Protein AF-A0A7S2NQW2-F1 (afdb_monomer_lite)

Organism: NCBI:txid1333877

Radius of gyration: 18.83 Å; chains: 1; bounding box: 45×34×71 Å

Foldseek 3Di:
DPPPCDDPPQVVQDKDKDKDKDKDLDPLVRLQVVLVVQLVVCCVVQPPQVQCNCQSVVSSVCSNPPDDDPAWDKDKFKGKTADPVQLKIKMKIKIKTKHWADDDDDDDDRTMIMIMIMIIMGIGGDPDPLSVVLRVVVVVDGDHVVVNVVSVPCSVVVVDD

Structure (mmCIF, N/CA/C/O backbone):
data_AF-A0A7S2NQW2-F1
#
_entry.id   AF-A0A7S2NQW2-F1
#
loop_
_atom_site.group_PDB
_atom_site.id
_atom_site.type_symbol
_atom_site.label_atom_id
_atom_site.label_alt_id
_atom_site.label_comp_id
_atom_site.label_asym_id
_atom_site.label_entity_id
_atom_site.label_seq_id
_atom_site.pdbx_PDB_ins_code
_atom_site.Cartn_x
_atom_site.Cartn_y
_atom_site.Cartn_z
_atom_site.occupancy
_atom_site.B_iso_or_equiv
_atom_site.auth_seq_id
_atom_site.auth_comp_id
_atom_site.auth_asym_id
_atom_site.auth_atom_id
_atom_site.pdbx_PDB_model_num
ATOM 1 N N . ASP A 1 1 ? -0.433 10.539 -43.017 1.00 38.19 1 ASP A N 1
ATOM 2 C CA . ASP A 1 1 ? -0.024 9.710 -41.874 1.00 38.19 1 ASP A CA 1
ATOM 3 C C . ASP A 1 1 ? -0.282 10.449 -40.579 1.00 38.19 1 ASP A C 1
ATOM 5 O O . ASP A 1 1 ? 0.552 11.221 -40.134 1.00 38.19 1 ASP A O 1
ATOM 9 N N . ASN A 1 2 ? -1.489 10.277 -40.036 1.00 34.88 2 ASN A N 1
ATOM 10 C CA . ASN A 1 2 ? -1.785 10.645 -38.655 1.00 34.88 2 ASN A CA 1
ATOM 11 C C . ASN A 1 2 ? -1.304 9.474 -37.802 1.00 34.88 2 ASN A C 1
ATOM 13 O O . ASN A 1 2 ? -1.960 8.431 -37.793 1.00 34.88 2 ASN A O 1
ATOM 17 N N . THR A 1 3 ? -0.154 9.612 -37.144 1.00 39.62 3 THR A N 1
ATOM 18 C CA . THR A 1 3 ? 0.146 8.753 -36.004 1.00 39.62 3 THR A CA 1
ATOM 19 C C . THR A 1 3 ? -0.787 9.197 -34.891 1.00 39.62 3 THR A C 1
ATOM 21 O O . THR A 1 3 ? -0.624 10.243 -34.267 1.00 39.62 3 THR A O 1
ATOM 24 N N . ASP A 1 4 ? -1.857 8.424 -34.740 1.00 44.75 4 ASP A N 1
ATOM 25 C CA . ASP A 1 4 ? -2.646 8.333 -33.523 1.00 44.75 4 ASP A CA 1
ATOM 26 C C . ASP A 1 4 ? -1.707 7.766 -32.448 1.00 44.75 4 ASP A C 1
ATOM 28 O O . ASP A 1 4 ? -1.729 6.578 -32.124 1.00 44.75 4 ASP A O 1
ATOM 32 N N . ASP A 1 5 ? -0.771 8.605 -31.997 1.00 42.19 5 ASP A N 1
ATOM 33 C CA . ASP A 1 5 ? 0.099 8.343 -30.861 1.00 42.19 5 ASP A CA 1
ATOM 34 C C . ASP A 1 5 ? -0.780 8.477 -29.620 1.00 42.19 5 ASP A C 1
ATOM 36 O O . ASP A 1 5 ? -0.722 9.448 -28.862 1.00 42.19 5 ASP A O 1
ATOM 40 N N . GLY A 1 6 ? -1.654 7.481 -29.449 1.00 40.72 6 GLY A N 1
ATOM 41 C CA . GLY A 1 6 ? -2.265 7.192 -28.169 1.00 40.72 6 GLY A CA 1
ATOM 42 C C . GLY A 1 6 ? -1.170 7.175 -27.102 1.00 40.72 6 GLY A C 1
ATOM 43 O O . GLY A 1 6 ? -0.012 6.855 -27.404 1.00 40.72 6 GLY A O 1
ATOM 44 N N . PRO A 1 7 ? -1.508 7.562 -25.865 1.00 37.50 7 PRO A N 1
ATOM 45 C CA . PRO A 1 7 ? -0.512 7.764 -24.835 1.00 37.50 7 PRO A CA 1
ATOM 46 C C . PRO A 1 7 ? 0.403 6.538 -24.718 1.00 37.50 7 PRO A C 1
ATOM 48 O O . PRO A 1 7 ? -0.064 5.396 -24.819 1.00 37.50 7 PRO A O 1
ATOM 51 N N . PRO A 1 8 ? 1.717 6.753 -24.555 1.00 42.25 8 PRO A N 1
ATOM 52 C CA . PRO A 1 8 ? 2.686 5.670 -24.532 1.00 42.25 8 PRO A CA 1
ATOM 53 C C . PRO A 1 8 ? 2.286 4.631 -23.476 1.00 42.25 8 PRO A C 1
ATOM 55 O O . PRO A 1 8 ? 1.825 4.978 -22.393 1.00 42.25 8 PRO A O 1
ATOM 58 N N . SER A 1 9 ? 2.464 3.343 -23.791 1.00 42.25 9 SER A N 1
ATOM 59 C CA . SER A 1 9 ? 1.900 2.175 -23.082 1.00 42.25 9 SER A CA 1
ATOM 60 C C . SER A 1 9 ? 2.162 2.080 -21.568 1.00 42.25 9 SER A C 1
ATOM 62 O O . SER A 1 9 ? 1.655 1.169 -20.917 1.00 42.25 9 SER A O 1
ATOM 64 N N . TRP A 1 10 ? 2.966 2.978 -21.001 1.00 45.66 10 TRP A N 1
ATOM 65 C CA . TRP A 1 10 ? 3.211 3.110 -19.570 1.00 45.66 10 TRP A CA 1
ATOM 66 C C . TRP A 1 10 ? 2.148 3.962 -18.842 1.00 45.66 10 TRP A C 1
ATOM 68 O O . TRP A 1 10 ? 2.014 3.798 -17.632 1.00 45.66 10 TRP A O 1
ATOM 78 N N . GLU A 1 11 ? 1.322 4.759 -19.542 1.00 39.75 11 GLU A N 1
ATOM 79 C CA . GLU A 1 11 ? 0.098 5.366 -18.970 1.00 39.75 11 GLU A CA 1
ATOM 80 C C . GLU A 1 11 ? -0.999 4.323 -18.672 1.00 39.75 11 GLU A C 1
ATOM 82 O O . GLU A 1 11 ? -1.908 4.578 -17.888 1.00 39.75 11 GLU A O 1
ATOM 87 N N . MET A 1 12 ? -0.886 3.097 -19.203 1.00 43.62 12 MET A N 1
ATOM 88 C CA . MET A 1 12 ? -1.724 1.954 -18.793 1.00 43.62 12 MET A CA 1
ATOM 89 C C . MET A 1 12 ? -1.210 1.249 -17.524 1.00 43.62 12 MET A C 1
ATOM 91 O O . MET A 1 12 ? -1.603 0.121 -17.210 1.00 43.62 12 MET A O 1
ATOM 95 N N . GLY A 1 13 ? -0.326 1.903 -16.772 1.00 53.84 13 GLY A N 1
ATOM 96 C CA . GLY A 1 13 ? -0.057 1.581 -15.381 1.00 53.84 13 GLY A CA 1
ATOM 97 C C . GLY A 1 13 ? -1.224 2.018 -14.505 1.00 53.84 13 GLY A C 1
ATOM 98 O O . GLY A 1 13 ? -1.185 3.099 -13.935 1.00 53.84 13 GLY A O 1
ATOM 99 N N . GLY A 1 14 ? -2.291 1.217 -14.462 1.00 67.88 14 GLY A N 1
ATOM 100 C CA . GLY A 1 14 ? -3.541 1.589 -13.798 1.00 67.88 14 GLY A CA 1
ATOM 101 C C . GLY A 1 14 ? -3.328 2.098 -12.370 1.00 67.88 14 GLY A C 1
ATOM 102 O O . GLY A 1 14 ? -2.737 1.407 -11.536 1.00 67.88 14 GLY A O 1
ATOM 103 N N . THR A 1 15 ? -3.825 3.303 -12.102 1.00 80.25 15 THR A N 1
ATOM 104 C CA . THR A 1 15 ? -4.044 3.783 -10.738 1.00 80.25 15 THR A CA 1
ATOM 105 C C . THR A 1 15 ? -5.337 3.171 -10.228 1.00 80.25 15 THR A C 1
ATOM 107 O O . THR A 1 15 ? -6.375 3.248 -10.887 1.00 80.25 15 THR A O 1
ATOM 110 N N . HIS A 1 16 ? -5.273 2.556 -9.054 1.00 86.94 16 HIS A N 1
ATOM 111 C CA . HIS A 1 16 ? -6.423 1.956 -8.399 1.00 86.94 16 HIS A CA 1
ATOM 112 C C . HIS A 1 16 ? -6.554 2.507 -6.989 1.00 86.94 16 HIS A C 1
ATOM 114 O O . HIS A 1 16 ? -5.649 2.349 -6.170 1.00 86.94 16 HIS A O 1
ATOM 120 N N . ASP A 1 17 ? -7.699 3.120 -6.715 1.00 91.25 17 ASP A N 1
ATOM 121 C CA . ASP A 1 17 ? -8.037 3.611 -5.389 1.00 91.25 17 ASP A CA 1
ATOM 122 C C . ASP A 1 17 ? -8.941 2.615 -4.669 1.00 91.25 17 ASP A C 1
ATOM 124 O O . ASP A 1 17 ? -9.907 2.086 -5.224 1.00 91.25 17 ASP A O 1
ATOM 128 N N . PHE A 1 18 ? -8.627 2.380 -3.403 1.00 92.25 18 PHE A N 1
ATOM 129 C CA . PHE A 1 18 ? -9.378 1.519 -2.512 1.00 92.25 18 PHE A CA 1
ATOM 130 C C . PHE A 1 18 ? -9.710 2.279 -1.237 1.00 92.25 18 PHE A C 1
ATOM 132 O O . PHE A 1 18 ? -8.870 2.985 -0.678 1.00 92.25 18 PHE A O 1
ATOM 139 N N . GLU A 1 19 ? -10.921 2.079 -0.737 1.00 96.12 19 GLU A N 1
ATOM 140 C CA . GLU A 1 19 ? -11.334 2.551 0.577 1.00 96.12 19 GLU A CA 1
ATOM 141 C C . GLU A 1 19 ? -11.865 1.360 1.373 1.00 96.12 19 GLU A C 1
ATOM 143 O O . GLU A 1 19 ? -12.732 0.618 0.911 1.00 96.12 19 GLU A O 1
ATOM 148 N N . PHE A 1 20 ? -11.317 1.169 2.568 1.00 94.62 20 PHE A N 1
ATOM 149 C CA . PHE A 1 20 ? -11.726 0.133 3.503 1.00 94.62 20 PHE A CA 1
ATOM 150 C C . PHE A 1 20 ? -12.120 0.777 4.820 1.00 94.62 20 PHE A C 1
ATOM 152 O O . PHE A 1 20 ? -11.471 1.712 5.292 1.00 94.62 20 PHE A O 1
ATOM 159 N N . HIS A 1 21 ? -13.166 0.243 5.429 1.00 95.62 21 HIS A N 1
ATOM 160 C CA . HIS A 1 21 ? -13.766 0.788 6.634 1.0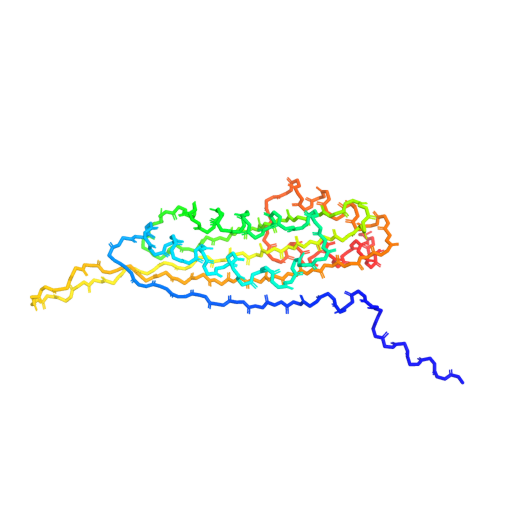0 95.62 21 HIS A CA 1
ATOM 161 C C . HIS A 1 21 ? -14.045 -0.338 7.622 1.00 95.62 21 HIS A C 1
ATOM 163 O O . HIS A 1 21 ? -14.532 -1.395 7.226 1.00 95.62 21 HIS A O 1
ATOM 169 N N . GLU A 1 22 ? -13.708 -0.128 8.893 1.00 94.81 22 GLU A N 1
ATOM 170 C CA . GLU A 1 22 ? -13.973 -1.102 9.949 1.00 94.81 22 GLU A CA 1
ATOM 171 C C . GLU A 1 22 ? -14.234 -0.409 11.288 1.00 94.81 22 GLU A C 1
ATOM 173 O O . GLU A 1 22 ? -13.561 0.558 11.659 1.00 94.81 22 GLU A O 1
ATOM 178 N N . LYS A 1 23 ? -15.204 -0.943 12.036 1.00 91.94 23 LYS A N 1
ATOM 179 C CA . LYS A 1 23 ? -15.563 -0.476 13.376 1.00 91.94 23 LYS A CA 1
ATOM 180 C C . LYS A 1 23 ? -15.342 -1.591 14.371 1.00 91.94 23 LYS A C 1
ATOM 182 O O . LYS A 1 23 ? -15.929 -2.662 14.258 1.00 91.94 23 LYS A O 1
ATOM 187 N N . ASP A 1 24 ? -14.560 -1.315 15.403 1.00 91.62 24 ASP A N 1
ATOM 188 C CA . ASP A 1 24 ? -14.324 -2.291 16.457 1.00 91.62 24 ASP A CA 1
ATOM 189 C C . ASP A 1 24 ? -14.147 -1.611 17.818 1.00 91.62 24 ASP A C 1
ATOM 191 O O . ASP A 1 24 ? -13.924 -0.410 17.931 1.00 91.62 24 ASP A O 1
ATOM 195 N N . THR A 1 25 ? -14.250 -2.397 18.882 1.00 88.44 25 THR A N 1
ATOM 196 C CA . THR A 1 25 ? -13.923 -1.966 20.248 1.00 88.44 25 THR A CA 1
ATOM 197 C C . THR A 1 25 ? -12.414 -1.862 20.477 1.00 88.44 25 THR A C 1
ATOM 199 O O . THR A 1 25 ? -11.976 -1.221 21.431 1.00 88.44 25 THR A O 1
ATOM 202 N N . LYS A 1 26 ? -11.604 -2.497 19.615 1.00 86.75 26 LYS A N 1
ATOM 203 C CA . LYS A 1 26 ? -10.137 -2.489 19.680 1.00 86.75 26 LYS A CA 1
ATOM 204 C C . LYS A 1 26 ? -9.537 -2.115 18.327 1.00 86.75 26 LYS A C 1
ATOM 206 O O . LYS A 1 26 ? -9.740 -2.824 17.343 1.00 86.75 26 LYS A O 1
ATOM 211 N N . ALA A 1 27 ? -8.715 -1.065 18.304 1.00 86.50 27 ALA A N 1
ATOM 212 C CA . ALA A 1 27 ? -8.054 -0.589 17.086 1.00 86.50 27 ALA A CA 1
ATOM 213 C C . ALA A 1 27 ? -7.220 -1.682 16.396 1.00 86.50 27 ALA A C 1
ATOM 215 O O . ALA A 1 27 ? -7.277 -1.816 15.181 1.00 86.50 27 ALA A O 1
ATOM 216 N N . GLU A 1 28 ? -6.504 -2.512 17.158 1.00 88.31 28 GLU A N 1
ATOM 217 C CA . GLU A 1 28 ? -5.683 -3.607 16.617 1.00 88.31 28 GLU A CA 1
ATOM 218 C C . GLU A 1 28 ? -6.505 -4.650 15.848 1.00 88.31 28 GLU A C 1
ATOM 220 O O . GLU A 1 28 ? -6.044 -5.188 14.842 1.00 88.31 28 GLU A O 1
ATOM 225 N N . VAL A 1 29 ? -7.734 -4.928 16.298 1.00 90.62 29 VAL A N 1
ATOM 226 C CA . VAL A 1 29 ? -8.632 -5.878 15.626 1.00 90.62 29 VAL A CA 1
ATOM 227 C C . VAL A 1 29 ? -9.151 -5.269 14.326 1.00 90.62 29 VAL A C 1
ATOM 229 O O . VAL A 1 29 ? -9.104 -5.932 13.289 1.00 90.62 29 VAL A O 1
ATOM 232 N N . ALA A 1 30 ? -9.575 -4.001 14.361 1.00 91.50 30 ALA A N 1
ATOM 233 C CA . ALA A 1 30 ? -9.992 -3.275 13.164 1.00 91.50 30 ALA A CA 1
ATOM 234 C C . ALA A 1 30 ? -8.858 -3.201 12.126 1.00 91.50 30 ALA A C 1
ATOM 236 O O . ALA A 1 30 ? -9.040 -3.601 10.979 1.00 91.50 30 ALA A O 1
ATOM 237 N N . LEU A 1 31 ? -7.654 -2.789 12.542 1.00 92.06 31 LEU A N 1
ATOM 238 C CA . LEU A 1 31 ? -6.468 -2.739 11.681 1.00 92.06 31 LEU A CA 1
ATOM 239 C C . LEU A 1 31 ? -6.078 -4.118 11.142 1.00 92.06 31 LEU A C 1
ATOM 241 O O . LEU A 1 31 ? -5.666 -4.222 9.992 1.00 92.06 31 LEU A O 1
ATOM 245 N N . GLY A 1 32 ? -6.244 -5.187 11.926 1.00 93.69 32 GLY A N 1
ATOM 246 C CA . GLY A 1 32 ? -6.015 -6.557 11.465 1.00 93.69 32 GLY A CA 1
ATOM 247 C C . GLY A 1 32 ? -6.955 -6.978 10.328 1.00 93.69 32 GLY A C 1
ATOM 248 O O . GLY A 1 32 ? -6.497 -7.557 9.342 1.00 93.69 32 GLY A O 1
ATOM 249 N N . LYS A 1 33 ? -8.251 -6.656 10.430 1.00 94.06 33 LYS A N 1
ATOM 250 C CA . LYS A 1 33 ? -9.240 -6.925 9.368 1.00 94.06 33 LYS A CA 1
ATOM 251 C C . LYS A 1 33 ? -8.957 -6.086 8.118 1.00 94.06 33 LYS A C 1
ATOM 253 O O . LYS A 1 33 ? -8.914 -6.619 7.010 1.00 94.06 33 LYS A O 1
ATOM 258 N N . LEU A 1 34 ? -8.682 -4.794 8.306 1.00 95.38 34 LEU A N 1
ATOM 259 C CA . LEU A 1 34 ? -8.347 -3.861 7.227 1.00 95.38 34 LEU A CA 1
ATOM 260 C C . LEU A 1 34 ? -7.055 -4.261 6.502 1.00 95.38 34 LEU A C 1
ATOM 262 O O . LEU A 1 34 ? -6.990 -4.170 5.280 1.00 95.38 34 LEU A O 1
ATOM 266 N N . ALA A 1 35 ? -6.050 -4.760 7.226 1.00 93.75 35 ALA A N 1
ATOM 267 C CA . ALA A 1 35 ? -4.808 -5.264 6.648 1.00 93.75 35 ALA A CA 1
ATOM 268 C C . ALA A 1 35 ? -5.045 -6.443 5.698 1.00 93.75 35 ALA A C 1
ATOM 270 O O . ALA A 1 35 ? -4.494 -6.465 4.597 1.00 93.75 35 ALA A O 1
ATOM 271 N N . ALA A 1 36 ? -5.884 -7.403 6.099 1.00 93.62 36 ALA A N 1
ATOM 272 C CA . ALA A 1 36 ? -6.231 -8.543 5.255 1.00 93.62 36 ALA A CA 1
ATOM 273 C C . ALA A 1 36 ? -6.998 -8.108 3.995 1.00 93.62 36 ALA A C 1
ATOM 275 O O . ALA A 1 36 ? -6.703 -8.595 2.900 1.00 93.62 36 ALA A O 1
ATOM 276 N N . ALA A 1 37 ? -7.936 -7.164 4.134 1.00 94.38 37 ALA A N 1
ATOM 277 C CA . ALA A 1 37 ? -8.693 -6.610 3.013 1.00 94.38 37 ALA A CA 1
ATOM 278 C C . ALA A 1 37 ? -7.787 -5.860 2.021 1.00 94.38 37 ALA A C 1
ATOM 280 O O . ALA A 1 37 ? -7.810 -6.155 0.827 1.00 94.38 37 ALA A O 1
ATOM 281 N N . ALA A 1 38 ? -6.935 -4.957 2.519 1.00 93.38 38 ALA A N 1
ATOM 282 C CA . ALA A 1 38 ? -6.005 -4.184 1.699 1.00 93.38 38 ALA A CA 1
ATOM 283 C C . ALA A 1 38 ? -4.988 -5.078 0.974 1.00 93.38 38 ALA A C 1
ATOM 285 O O . ALA A 1 38 ? -4.759 -4.907 -0.221 1.00 93.38 38 ALA A O 1
ATOM 286 N N . SER A 1 39 ? -4.424 -6.070 1.670 1.00 93.12 39 SER A N 1
ATOM 287 C CA . SER A 1 39 ? -3.506 -7.046 1.074 1.00 93.12 39 SER A CA 1
ATOM 288 C C . SER A 1 39 ? -4.182 -7.843 -0.050 1.00 93.12 39 SER A C 1
ATOM 290 O O . SER A 1 39 ? -3.674 -7.899 -1.170 1.00 93.12 39 SER A O 1
ATOM 292 N N . SER A 1 40 ? -5.381 -8.379 0.209 1.00 90.94 40 SER A N 1
ATOM 293 C CA . SER A 1 40 ? -6.134 -9.183 -0.765 1.00 90.94 40 SER A CA 1
ATOM 294 C C . SER A 1 40 ? -6.543 -8.382 -2.002 1.00 90.94 40 SER A C 1
ATOM 296 O O . SER A 1 40 ? -6.537 -8.919 -3.108 1.00 90.94 40 SER A O 1
ATOM 298 N N . ALA A 1 41 ? -6.862 -7.095 -1.835 1.00 90.44 41 ALA A N 1
ATOM 299 C CA . ALA A 1 41 ? -7.238 -6.213 -2.936 1.00 90.44 41 ALA A CA 1
ATOM 300 C C . ALA A 1 41 ? -6.102 -5.988 -3.946 1.00 90.44 41 ALA A C 1
ATOM 302 O O . ALA A 1 41 ? -6.376 -5.757 -5.120 1.00 90.44 41 ALA A O 1
ATOM 303 N N . LEU A 1 42 ? -4.837 -6.093 -3.521 1.00 88.12 42 LEU A N 1
ATOM 304 C CA . LEU A 1 42 ? -3.682 -5.907 -4.402 1.00 88.12 42 LEU A CA 1
ATOM 305 C C . LEU A 1 42 ? -3.302 -7.155 -5.197 1.00 88.12 42 LEU A C 1
ATOM 307 O O . LEU A 1 42 ? -2.718 -7.030 -6.273 1.00 88.12 42 LEU A O 1
ATOM 311 N N . VAL A 1 43 ? -3.634 -8.352 -4.703 1.00 85.94 43 VAL A N 1
ATOM 312 C CA . VAL A 1 43 ? -3.217 -9.625 -5.317 1.00 85.94 43 VAL A CA 1
ATOM 313 C C . VAL A 1 43 ? -3.496 -9.684 -6.831 1.00 85.94 43 VAL A C 1
ATOM 315 O O . VAL A 1 43 ? -2.565 -10.018 -7.567 1.00 85.94 43 VAL A O 1
ATOM 318 N N . PRO A 1 44 ? -4.685 -9.299 -7.346 1.00 84.81 44 PRO A N 1
ATOM 319 C CA . PRO A 1 44 ? -4.973 -9.347 -8.784 1.00 84.81 44 PRO A CA 1
ATOM 320 C C . PRO A 1 44 ? -4.090 -8.433 -9.648 1.00 84.81 44 PRO A C 1
ATOM 322 O O . PRO A 1 44 ? -3.917 -8.693 -10.834 1.00 84.81 44 PRO A O 1
ATOM 325 N N . PHE A 1 45 ? -3.519 -7.367 -9.080 1.00 82.06 45 PHE A N 1
ATOM 326 C CA . PHE A 1 45 ? -2.702 -6.390 -9.813 1.00 82.06 45 PHE A CA 1
ATOM 327 C C . PHE A 1 45 ? -1.210 -6.745 -9.834 1.00 82.06 45 PHE A C 1
ATOM 329 O O . PHE A 1 45 ? -0.448 -6.258 -10.678 1.00 82.06 45 PHE A O 1
ATOM 336 N N . LEU A 1 46 ? -0.798 -7.610 -8.907 1.00 80.56 46 LEU A N 1
ATOM 337 C CA . LEU A 1 46 ? 0.582 -8.057 -8.722 1.00 80.56 46 LEU A CA 1
ATOM 338 C C . LEU A 1 46 ? 0.860 -9.398 -9.416 1.00 80.56 46 LEU A C 1
ATOM 340 O O . LEU A 1 46 ? 2.014 -9.814 -9.527 1.00 80.56 46 LEU A O 1
ATOM 344 N N . THR A 1 47 ? -0.180 -10.083 -9.901 1.00 73.19 47 THR A N 1
ATOM 345 C CA . THR A 1 47 ? -0.032 -11.349 -10.624 1.00 73.19 47 THR A CA 1
ATOM 346 C C . THR A 1 47 ? 0.822 -11.179 -11.880 1.00 73.19 47 THR A C 1
ATOM 348 O O . THR A 1 47 ? 0.662 -10.215 -12.626 1.00 73.19 47 THR A O 1
ATOM 351 N N . GLY A 1 48 ? 1.709 -12.145 -12.132 1.00 71.81 48 GLY A N 1
ATOM 352 C CA . GLY A 1 48 ? 2.576 -12.168 -13.314 1.00 71.81 48 GLY A CA 1
ATOM 353 C C . GLY A 1 48 ? 3.967 -11.562 -13.111 1.00 71.81 48 GLY A C 1
ATOM 354 O O . GLY A 1 48 ? 4.810 -11.732 -13.985 1.00 71.81 48 GLY A O 1
ATOM 355 N N . ILE A 1 49 ? 4.245 -10.928 -11.962 1.00 73.62 49 ILE A N 1
ATOM 356 C CA . ILE A 1 49 ? 5.580 -10.409 -11.623 1.00 73.62 49 ILE A CA 1
ATOM 357 C C . ILE A 1 49 ? 5.961 -10.870 -10.206 1.00 73.62 49 ILE A C 1
ATOM 359 O O . ILE A 1 49 ? 5.603 -10.210 -9.229 1.00 73.62 49 ILE A O 1
ATOM 363 N N . PRO A 1 50 ? 6.696 -11.992 -10.061 1.00 73.56 50 PRO A N 1
ATOM 364 C CA . PRO A 1 50 ? 7.025 -12.574 -8.755 1.00 73.56 50 PRO A CA 1
ATOM 365 C C . PRO A 1 50 ? 7.723 -11.607 -7.790 1.00 73.56 50 PRO A C 1
ATOM 367 O O . PRO A 1 50 ? 7.522 -11.681 -6.587 1.00 73.56 50 PRO A O 1
ATOM 370 N N . ALA A 1 51 ? 8.517 -10.662 -8.299 1.00 73.75 51 ALA A N 1
ATOM 371 C CA . ALA A 1 51 ? 9.193 -9.676 -7.456 1.00 73.75 51 ALA A CA 1
ATOM 372 C C . ALA A 1 51 ? 8.238 -8.642 -6.820 1.00 73.75 51 ALA A C 1
ATOM 374 O O . ALA A 1 51 ? 8.612 -7.989 -5.847 1.00 73.75 51 ALA A O 1
ATOM 375 N N . LEU A 1 52 ? 7.005 -8.505 -7.326 1.00 80.12 52 LEU A N 1
ATOM 376 C CA . LEU A 1 52 ? 6.002 -7.578 -6.794 1.00 80.12 52 LEU A CA 1
ATOM 377 C C . LEU A 1 52 ? 5.013 -8.241 -5.827 1.00 80.12 52 LEU A C 1
ATOM 379 O O . LEU A 1 52 ? 4.305 -7.529 -5.121 1.00 80.12 52 LEU A O 1
ATOM 383 N N . THR A 1 53 ? 4.963 -9.576 -5.733 1.00 76.25 53 THR A N 1
ATOM 384 C CA . THR A 1 53 ? 3.977 -10.270 -4.879 1.00 76.25 53 THR A CA 1
ATOM 385 C C . THR A 1 53 ? 4.143 -9.938 -3.398 1.00 76.25 53 THR A C 1
ATOM 387 O O . THR A 1 53 ? 3.156 -9.868 -2.672 1.00 76.25 53 THR A O 1
ATOM 390 N N . ASN A 1 54 ? 5.369 -9.630 -2.965 1.00 85.56 54 ASN A N 1
ATOM 391 C CA . ASN A 1 54 ? 5.653 -9.218 -1.589 1.00 85.56 54 ASN A CA 1
ATOM 392 C C . ASN A 1 54 ? 5.050 -7.847 -1.233 1.00 85.56 54 ASN A C 1
ATOM 394 O O . ASN A 1 54 ? 4.961 -7.521 -0.051 1.00 85.56 54 ASN A O 1
ATOM 398 N N . LEU A 1 55 ? 4.628 -7.039 -2.217 1.00 89.25 55 LEU A N 1
ATOM 399 C CA . LEU A 1 55 ? 3.980 -5.752 -1.958 1.00 89.25 55 LEU A CA 1
ATOM 400 C C . LEU A 1 55 ? 2.675 -5.939 -1.175 1.00 89.25 55 LEU A C 1
ATOM 402 O O . LEU A 1 55 ? 2.426 -5.191 -0.236 1.00 89.25 55 LEU A O 1
ATOM 406 N N . ALA A 1 56 ? 1.866 -6.950 -1.513 1.00 90.12 56 ALA A N 1
ATOM 407 C CA . ALA A 1 56 ? 0.612 -7.226 -0.808 1.00 90.12 56 ALA A CA 1
ATOM 408 C C . ALA A 1 56 ? 0.848 -7.538 0.678 1.00 90.12 56 ALA A C 1
ATOM 410 O O . ALA A 1 56 ? 0.123 -7.039 1.542 1.00 90.12 56 ALA A O 1
ATOM 411 N N . ASP A 1 57 ? 1.884 -8.320 0.986 1.00 91.50 57 ASP A N 1
ATOM 412 C CA . ASP A 1 57 ? 2.263 -8.646 2.364 1.00 91.50 57 ASP A CA 1
ATOM 413 C C . ASP A 1 57 ? 2.785 -7.413 3.106 1.00 91.50 57 ASP A C 1
ATOM 415 O O . ASP A 1 57 ? 2.428 -7.172 4.262 1.00 91.50 57 ASP A O 1
ATOM 419 N N . GLN A 1 58 ? 3.601 -6.594 2.436 1.00 91.88 58 GLN A N 1
ATOM 420 C CA . GLN A 1 58 ? 4.110 -5.350 3.006 1.00 91.88 58 GLN A CA 1
ATOM 421 C C . GLN A 1 58 ? 2.983 -4.352 3.285 1.00 91.88 58 GLN A C 1
ATOM 423 O O . GLN A 1 58 ? 2.966 -3.775 4.367 1.00 91.88 58 GLN A O 1
ATOM 428 N N . VAL A 1 59 ? 2.004 -4.204 2.386 1.00 93.06 59 VAL A N 1
ATOM 429 C CA . VAL A 1 59 ? 0.797 -3.394 2.619 1.00 93.06 59 VAL A CA 1
ATOM 430 C C . VAL A 1 59 ? 0.022 -3.903 3.826 1.00 93.06 59 VAL A C 1
ATOM 432 O O . VAL A 1 59 ? -0.294 -3.115 4.718 1.00 93.06 59 VAL A O 1
ATOM 435 N N . GLY A 1 60 ? -0.236 -5.212 3.905 1.00 93.00 60 GLY A N 1
ATOM 436 C CA . GLY A 1 60 ? -0.906 -5.809 5.060 1.00 93.00 60 GLY A CA 1
ATOM 437 C C . GLY A 1 60 ? -0.158 -5.528 6.368 1.00 93.00 60 GLY A C 1
ATOM 438 O O . GLY A 1 60 ? -0.754 -5.101 7.357 1.00 93.00 60 GLY A O 1
ATOM 439 N N . SER A 1 61 ? 1.166 -5.686 6.364 1.00 92.06 61 SER A N 1
ATOM 440 C CA . SER A 1 61 ? 2.026 -5.361 7.505 1.00 92.06 61 SER A CA 1
ATOM 441 C C . SER A 1 61 ? 1.948 -3.874 7.875 1.00 92.06 61 SER A C 1
ATOM 443 O O . SER A 1 61 ? 1.682 -3.535 9.028 1.00 92.06 61 SER A O 1
ATOM 445 N N . THR A 1 62 ? 2.090 -2.969 6.902 1.00 90.88 62 THR A N 1
ATOM 446 C CA . THR A 1 62 ? 2.000 -1.517 7.110 1.00 90.88 62 THR A CA 1
ATOM 447 C C . THR A 1 62 ? 0.655 -1.110 7.702 1.00 90.88 62 THR A C 1
ATOM 449 O O . THR A 1 62 ? 0.636 -0.322 8.646 1.00 90.88 62 THR A O 1
ATOM 452 N N . VAL A 1 63 ? -0.456 -1.672 7.210 1.00 91.62 63 VAL A N 1
ATOM 453 C CA . VAL A 1 63 ? -1.788 -1.406 7.768 1.00 91.62 63 VAL A CA 1
ATOM 454 C C . VAL A 1 63 ? -1.887 -1.911 9.206 1.00 91.62 63 VAL A C 1
ATOM 456 O O . VAL A 1 63 ? -2.321 -1.174 10.089 1.00 91.62 63 VAL A O 1
ATOM 459 N N . LYS A 1 64 ? -1.438 -3.143 9.468 1.00 89.62 64 LYS A N 1
ATOM 460 C CA . LYS A 1 64 ? -1.507 -3.765 10.797 1.00 89.62 64 LYS A CA 1
ATOM 461 C C . LYS A 1 64 ? -0.699 -3.002 11.850 1.00 89.62 64 LYS A C 1
ATOM 463 O O . LYS A 1 64 ? -1.111 -2.943 13.004 1.00 89.62 64 LYS A O 1
ATOM 468 N N . PHE A 1 65 ? 0.438 -2.431 11.457 1.00 85.25 65 PHE A N 1
ATOM 469 C CA . PHE A 1 65 ? 1.344 -1.693 12.341 1.00 85.25 65 PHE A CA 1
ATOM 470 C C . PHE A 1 65 ? 1.159 -0.176 12.292 1.00 85.25 65 PHE A C 1
ATOM 472 O O . PHE A 1 65 ? 2.005 0.564 12.806 1.00 85.25 65 PHE A O 1
ATOM 479 N N . PHE A 1 66 ? 0.059 0.323 11.721 1.00 83.12 66 PHE A N 1
ATOM 480 C CA . PHE A 1 66 ? -0.307 1.709 11.963 1.00 83.12 66 PHE A CA 1
ATOM 481 C C . PHE A 1 66 ? -0.442 1.943 13.471 1.00 83.12 66 PHE A C 1
ATOM 483 O O . PHE A 1 66 ? -1.274 1.332 14.136 1.00 83.12 66 PHE A O 1
ATOM 490 N N . GLY A 1 67 ? 0.373 2.848 14.016 1.00 66.06 67 GLY A N 1
ATOM 491 C CA . GLY A 1 67 ? 0.289 3.204 15.430 1.00 66.06 67 GLY A CA 1
ATOM 492 C C . GLY A 1 67 ? -1.094 3.753 15.793 1.00 66.06 67 GLY A C 1
ATOM 493 O O . GLY A 1 67 ? -1.707 4.479 14.999 1.00 66.06 67 GLY A O 1
ATOM 494 N N . ALA A 1 68 ? -1.572 3.426 16.995 1.00 54.22 68 ALA A N 1
ATOM 495 C CA . ALA A 1 68 ? -2.696 4.116 17.621 1.00 54.22 68 ALA A CA 1
ATOM 496 C C . ALA A 1 68 ? -2.279 5.569 17.905 1.00 54.22 68 ALA A C 1
ATOM 498 O O . ALA A 1 68 ? -1.206 5.810 18.461 1.00 54.22 68 ALA A O 1
ATOM 499 N N . GLY A 1 69 ? -3.079 6.538 17.463 1.00 51.84 69 GLY A N 1
ATOM 500 C CA . GLY A 1 69 ? -2.808 7.962 17.678 1.00 51.84 69 GLY A CA 1
ATOM 501 C C . GLY A 1 69 ? -3.742 8.571 18.723 1.00 51.84 69 GLY A C 1
ATOM 502 O O . GLY A 1 69 ? -4.657 7.913 19.209 1.00 51.84 69 GLY A O 1
ATOM 503 N N . SER A 1 70 ? -3.534 9.847 19.062 1.00 47.56 70 SER A N 1
ATOM 504 C CA . SER A 1 70 ? -4.537 10.636 19.792 1.00 47.56 70 SER A CA 1
ATOM 505 C C . SER A 1 70 ? -5.818 10.794 18.958 1.00 47.56 70 SER A C 1
ATOM 507 O O . SER A 1 70 ? -5.804 10.530 17.755 1.00 47.56 70 SER A O 1
ATOM 509 N N . GLN A 1 71 ? -6.914 11.256 19.577 1.00 50.84 71 GLN A N 1
ATOM 510 C CA . GLN A 1 71 ? -8.201 11.455 18.895 1.00 50.84 71 GLN A CA 1
ATOM 511 C C . GLN A 1 71 ? -8.008 12.215 17.569 1.00 50.84 71 GLN A C 1
ATOM 513 O O . GLN A 1 71 ? -7.503 13.336 17.573 1.00 50.84 71 GLN A O 1
ATOM 518 N N . ASN A 1 72 ? -8.402 11.582 16.457 1.00 54.78 72 ASN A N 1
ATOM 519 C CA . ASN A 1 72 ? -8.255 12.060 15.076 1.00 54.78 72 ASN A CA 1
ATOM 520 C C . ASN A 1 72 ? -6.799 12.140 14.586 1.00 54.78 72 ASN A C 1
ATOM 522 O O . ASN A 1 72 ? -6.270 13.217 14.311 1.00 54.78 72 ASN A O 1
ATOM 526 N N . SER A 1 73 ? -6.153 10.979 14.444 1.00 57.09 73 SER A N 1
ATOM 527 C CA . SER A 1 73 ? -4.829 10.882 13.819 1.00 57.09 73 SER A CA 1
ATOM 528 C C . SER A 1 73 ? -4.931 10.484 12.347 1.00 57.09 73 SER A C 1
ATOM 530 O O . SER A 1 73 ? -5.577 9.490 12.011 1.00 57.09 73 SER A O 1
ATOM 532 N N . ASN A 1 74 ? -4.244 11.243 11.490 1.00 66.00 74 ASN A N 1
ATOM 533 C CA . ASN A 1 74 ? -4.005 10.869 10.102 1.00 66.00 74 ASN A CA 1
ATOM 534 C C . ASN A 1 74 ? -2.574 10.351 9.978 1.00 66.00 74 ASN A C 1
ATOM 536 O O . ASN A 1 74 ? -1.622 11.068 10.287 1.00 66.00 74 ASN A O 1
ATOM 540 N N . ASN A 1 75 ? -2.415 9.105 9.539 1.00 80.62 75 ASN A N 1
ATOM 541 C CA . ASN A 1 75 ? -1.101 8.515 9.300 1.00 80.62 75 ASN A CA 1
ATOM 542 C C . ASN A 1 75 ? -1.015 8.076 7.841 1.00 80.62 75 ASN A C 1
ATOM 544 O O . ASN A 1 75 ? -1.891 7.363 7.362 1.00 80.62 75 ASN A O 1
ATOM 548 N N . ARG A 1 76 ? 0.027 8.517 7.139 1.00 86.25 76 ARG A N 1
ATOM 549 C CA . ARG A 1 76 ? 0.250 8.221 5.723 1.00 86.25 76 ARG A CA 1
ATOM 550 C C . ARG A 1 76 ? 1.561 7.466 5.581 1.00 86.25 76 ARG A C 1
ATOM 552 O O . ARG A 1 76 ? 2.574 7.867 6.157 1.00 86.25 76 ARG A O 1
ATOM 559 N N . LYS A 1 77 ? 1.540 6.374 4.827 1.00 87.25 77 LYS A N 1
ATOM 560 C CA . LYS A 1 77 ? 2.705 5.533 4.539 1.00 87.25 77 LYS A CA 1
ATOM 561 C C . LYS A 1 77 ? 2.681 5.130 3.075 1.00 87.25 77 LYS A C 1
ATOM 563 O O . LYS A 1 77 ? 1.609 4.938 2.518 1.00 87.25 77 LYS A O 1
ATOM 568 N N . ALA A 1 78 ? 3.852 4.981 2.477 1.00 88.25 78 ALA A N 1
ATOM 569 C CA . ALA A 1 78 ? 4.000 4.371 1.168 1.00 88.25 78 ALA A CA 1
ATOM 570 C C . ALA A 1 78 ? 4.728 3.037 1.302 1.00 88.25 78 ALA A C 1
ATOM 572 O O . ALA A 1 78 ? 5.622 2.887 2.136 1.00 88.25 78 ALA A O 1
ATOM 573 N N . VAL A 1 79 ? 4.338 2.089 0.463 1.00 89.94 79 VAL A N 1
ATOM 574 C CA . VAL A 1 79 ? 5.001 0.804 0.275 1.00 89.94 79 VAL A CA 1
ATOM 575 C C . VAL A 1 79 ? 5.404 0.714 -1.186 1.00 89.94 79 VAL A C 1
ATOM 577 O O . VAL A 1 79 ? 4.636 1.105 -2.063 1.00 89.94 79 VAL A O 1
ATOM 580 N N . VAL A 1 80 ? 6.613 0.229 -1.446 1.00 88.56 80 VAL A N 1
ATOM 581 C CA . VAL A 1 80 ? 7.194 0.194 -2.787 1.00 88.56 80 VAL A CA 1
ATOM 582 C C . VAL A 1 80 ? 7.812 -1.177 -3.016 1.00 88.56 80 VAL A C 1
ATOM 584 O O . VAL A 1 80 ? 8.569 -1.669 -2.182 1.00 88.56 80 VAL A O 1
ATOM 587 N N . ALA A 1 81 ? 7.515 -1.777 -4.163 1.00 87.50 81 ALA A N 1
ATOM 588 C CA . ALA A 1 81 ? 8.146 -3.004 -4.624 1.00 87.50 81 ALA A CA 1
ATOM 589 C C . ALA A 1 81 ? 8.617 -2.830 -6.062 1.00 87.50 81 A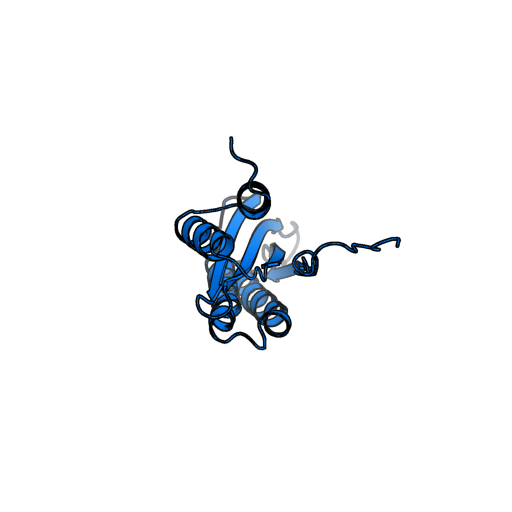LA A C 1
ATOM 591 O O . ALA A 1 81 ? 7.984 -2.134 -6.856 1.00 87.50 81 ALA A O 1
ATOM 592 N N . CYS A 1 82 ? 9.717 -3.493 -6.404 1.00 84.69 82 CYS A N 1
ATOM 593 C CA . CYS A 1 82 ? 10.289 -3.404 -7.735 1.00 84.69 82 CYS A CA 1
ATO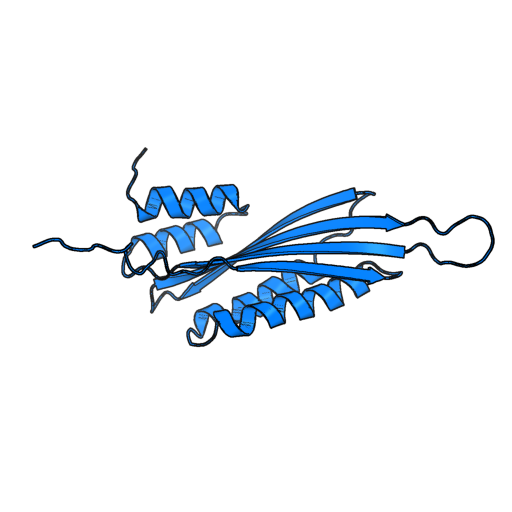M 594 C C . CYS A 1 82 ? 10.800 -4.746 -8.225 1.00 84.69 82 CYS A C 1
ATOM 596 O O . CYS A 1 82 ? 11.402 -5.516 -7.477 1.00 84.69 82 CYS A O 1
ATOM 598 N N . ASP A 1 83 ? 10.651 -4.954 -9.523 1.00 82.38 83 ASP A N 1
ATOM 599 C CA . ASP A 1 83 ? 11.287 -6.017 -10.268 1.00 82.38 83 ASP A CA 1
ATOM 600 C C . ASP A 1 83 ? 12.431 -5.453 -11.112 1.00 82.38 83 ASP A C 1
ATOM 602 O O . ASP A 1 83 ? 12.220 -4.714 -12.072 1.00 82.38 83 ASP A O 1
ATOM 606 N N . LYS A 1 84 ? 13.664 -5.840 -10.783 1.00 76.44 84 LYS A N 1
ATOM 607 C CA . LYS A 1 84 ? 14.852 -5.416 -11.535 1.00 76.44 84 LYS A CA 1
ATOM 608 C C . LYS A 1 84 ? 14.947 -6.067 -12.918 1.00 76.44 84 LYS A C 1
ATOM 610 O O . LYS A 1 84 ? 15.628 -5.526 -13.783 1.00 76.44 84 LYS A O 1
ATOM 615 N N . VAL A 1 85 ? 14.282 -7.206 -13.133 1.00 78.56 85 VAL A N 1
ATOM 616 C CA . VAL A 1 85 ? 14.323 -7.945 -14.404 1.00 78.56 85 VAL A CA 1
ATOM 617 C C . VAL A 1 85 ? 13.405 -7.288 -15.424 1.00 78.56 85 VAL A C 1
ATOM 619 O O . VAL A 1 85 ? 13.853 -6.913 -16.505 1.00 78.56 85 VAL A O 1
ATOM 622 N N . THR A 1 86 ? 12.131 -7.103 -15.073 1.00 76.62 86 THR A N 1
ATOM 623 C CA . THR A 1 86 ? 11.161 -6.440 -15.959 1.00 76.62 86 THR A CA 1
ATOM 624 C C . THR A 1 86 ? 11.224 -4.916 -15.890 1.00 76.62 86 THR A C 1
ATOM 626 O O . THR A 1 86 ? 10.586 -4.251 -16.700 1.00 76.62 86 THR A O 1
ATOM 629 N N . ARG A 1 87 ? 11.992 -4.359 -14.940 1.00 76.25 87 ARG A N 1
ATOM 630 C CA . ARG A 1 87 ? 12.061 -2.920 -14.623 1.00 76.25 87 ARG A CA 1
ATOM 631 C C . ARG A 1 87 ? 10.715 -2.321 -14.210 1.00 76.25 87 ARG A C 1
ATOM 633 O O . ARG A 1 87 ? 10.541 -1.108 -14.230 1.00 76.25 87 ARG A O 1
ATOM 640 N N . THR A 1 88 ? 9.782 -3.167 -13.792 1.00 79.81 88 THR A N 1
ATOM 641 C CA . THR A 1 88 ? 8.482 -2.753 -13.267 1.00 79.81 88 THR A CA 1
ATOM 642 C C . THR A 1 88 ? 8.626 -2.359 -11.807 1.00 79.81 88 THR A C 1
ATOM 644 O O . THR A 1 88 ? 9.314 -3.040 -11.047 1.00 79.81 88 THR A O 1
ATOM 647 N N . TYR A 1 89 ? 7.927 -1.317 -11.375 1.00 83.56 89 TYR A N 1
ATOM 648 C CA . TYR A 1 89 ? 7.724 -1.061 -9.954 1.00 83.56 89 TYR A CA 1
ATOM 649 C C . TYR A 1 89 ? 6.252 -0.814 -9.658 1.00 83.56 89 TYR A C 1
ATOM 651 O O . TYR A 1 89 ? 5.455 -0.482 -10.536 1.00 83.56 89 TYR A O 1
ATOM 659 N N . ALA A 1 90 ? 5.887 -1.022 -8.404 1.00 87.25 90 ALA A N 1
ATOM 660 C CA . ALA A 1 90 ? 4.563 -0.749 -7.898 1.00 87.25 90 ALA A CA 1
ATOM 661 C C . ALA A 1 90 ? 4.661 -0.007 -6.571 1.00 87.25 90 ALA A C 1
ATOM 663 O O . ALA A 1 90 ? 5.525 -0.303 -5.740 1.00 87.25 90 ALA A O 1
ATOM 664 N N . THR A 1 91 ? 3.765 0.950 -6.384 1.00 88.69 91 THR A N 1
ATOM 665 C CA . THR A 1 91 ? 3.635 1.747 -5.173 1.00 88.69 91 THR A CA 1
ATOM 666 C C . THR A 1 91 ? 2.230 1.576 -4.609 1.00 88.69 91 THR A C 1
ATOM 668 O O . THR A 1 91 ? 1.254 1.418 -5.341 1.00 88.69 91 THR A O 1
ATOM 671 N N . ALA A 1 92 ? 2.122 1.571 -3.287 1.00 90.88 92 ALA A N 1
ATOM 672 C CA . ALA A 1 92 ? 0.855 1.627 -2.579 1.00 90.88 92 ALA A CA 1
ATOM 673 C C . ALA A 1 92 ? 0.959 2.701 -1.501 1.00 90.88 92 ALA A C 1
ATOM 675 O O . ALA A 1 92 ? 1.737 2.566 -0.554 1.00 90.88 92 ALA A O 1
ATOM 676 N N . VAL A 1 93 ? 0.189 3.775 -1.644 1.00 91.12 93 VAL A N 1
ATOM 677 C CA . VAL A 1 93 ? 0.100 4.840 -0.646 1.00 91.12 93 VAL A CA 1
ATOM 678 C C . VAL A 1 93 ? -1.125 4.613 0.198 1.00 91.12 93 VAL A C 1
ATOM 680 O O . VAL A 1 93 ? -2.235 4.589 -0.309 1.00 91.12 93 VAL A O 1
ATOM 683 N N . ILE A 1 94 ? -0.918 4.472 1.496 1.00 91.69 94 ILE A N 1
ATOM 684 C CA . ILE A 1 94 ? -1.926 4.065 2.455 1.00 91.69 94 ILE A CA 1
ATOM 685 C C . ILE A 1 94 ? -2.101 5.198 3.460 1.00 91.69 94 ILE A C 1
ATOM 687 O O . ILE A 1 94 ? -1.142 5.635 4.102 1.00 91.69 94 ILE A O 1
ATOM 691 N N . THR A 1 95 ? -3.331 5.666 3.611 1.00 91.56 95 THR A N 1
ATOM 692 C CA . THR A 1 95 ? -3.724 6.699 4.566 1.00 91.56 95 THR A CA 1
ATOM 693 C C . THR A 1 95 ? -4.711 6.112 5.557 1.00 91.56 95 THR A C 1
ATOM 695 O O . THR A 1 95 ? -5.732 5.560 5.160 1.00 91.56 95 THR A O 1
ATOM 698 N N . LYS A 1 96 ? -4.416 6.257 6.845 1.00 90.62 96 LYS A N 1
ATOM 699 C CA . LYS A 1 96 ? -5.297 5.902 7.953 1.00 90.62 96 LYS A CA 1
ATOM 700 C C . LYS A 1 96 ? -5.976 7.141 8.503 1.00 90.62 96 LYS A C 1
ATOM 702 O O . LYS A 1 96 ? -5.289 8.108 8.816 1.00 90.62 96 LYS A O 1
ATOM 707 N N . GLU A 1 97 ? -7.280 7.046 8.706 1.00 90.12 97 GLU A N 1
ATOM 708 C CA . GLU A 1 97 ? -8.092 7.962 9.500 1.00 90.12 97 GLU A CA 1
ATOM 709 C C . GLU A 1 97 ? -8.710 7.171 10.663 1.00 90.12 97 GLU A C 1
ATOM 711 O O . GLU A 1 97 ? -9.246 6.084 10.455 1.00 90.12 97 GLU A O 1
ATOM 716 N N . GLU A 1 98 ? -8.615 7.687 11.890 1.00 87.19 98 GLU A N 1
ATOM 717 C CA . GLU A 1 98 ? -9.138 7.036 13.101 1.00 87.19 98 GLU A CA 1
ATOM 718 C C . GLU A 1 98 ? -10.034 7.992 13.892 1.00 87.19 98 GLU A C 1
ATOM 720 O O . GLU A 1 98 ? -9.602 9.085 14.266 1.00 87.19 98 GLU A O 1
ATOM 725 N N . LYS A 1 99 ? -11.260 7.555 14.195 1.00 85.69 99 LYS A N 1
ATOM 726 C CA . LYS A 1 99 ? -12.263 8.300 14.966 1.00 85.69 99 LYS A CA 1
ATOM 727 C C . LYS A 1 99 ? -12.707 7.499 16.183 1.00 85.69 99 LYS A C 1
ATOM 729 O O . LYS A 1 99 ? -13.123 6.350 16.069 1.00 85.69 99 LYS A O 1
ATOM 734 N N . HIS A 1 100 ? -12.657 8.124 17.358 1.00 82.69 100 HIS A N 1
ATOM 735 C CA . HIS A 1 100 ? -13.149 7.534 18.607 1.00 82.69 100 HIS A CA 1
ATOM 736 C C . HIS A 1 100 ? -14.604 7.944 18.815 1.00 82.69 100 HIS A C 1
ATOM 738 O O . HIS A 1 100 ? -14.912 9.128 18.945 1.00 82.69 100 HIS A O 1
ATOM 744 N N . LEU A 1 101 ? -15.501 6.965 18.841 1.00 80.44 101 LEU A N 1
ATOM 745 C CA . LEU A 1 101 ? -16.931 7.157 19.037 1.00 80.44 101 LEU A CA 1
ATOM 746 C C . LEU A 1 101 ? -17.252 6.977 20.526 1.00 80.44 101 LEU A C 1
ATOM 748 O O . LEU A 1 101 ? -17.099 5.884 21.081 1.00 80.44 101 LEU A O 1
ATOM 752 N N . GLN A 1 102 ? -17.686 8.053 21.189 1.00 73.19 102 GLN A N 1
ATOM 753 C CA . GLN A 1 102 ? -18.133 7.974 22.581 1.00 73.19 102 GLN A CA 1
ATOM 754 C C . GLN A 1 102 ? -19.460 7.210 22.660 1.00 73.19 102 GLN A C 1
ATOM 756 O O . GLN A 1 102 ? -20.427 7.559 21.982 1.00 73.19 102 GLN A O 1
ATOM 761 N N . GLY A 1 103 ? -19.504 6.173 23.501 1.00 62.56 103 GLY A N 1
ATOM 762 C CA . GLY A 1 103 ? -20.745 5.478 23.835 1.00 62.56 103 GLY A CA 1
ATOM 763 C C . GLY A 1 103 ? -21.691 6.424 24.577 1.00 62.56 103 GLY A C 1
ATOM 764 O O . GLY A 1 103 ? -21.271 7.123 25.501 1.00 62.56 103 GLY A O 1
ATOM 765 N N . GLY A 1 104 ? -22.955 6.480 24.155 1.00 50.81 104 GLY A N 1
ATOM 766 C CA . GLY A 1 104 ? -23.951 7.374 24.747 1.00 50.81 104 GLY A CA 1
ATOM 767 C C . GLY A 1 104 ? -24.134 7.147 26.252 1.00 50.81 104 GLY A C 1
ATOM 768 O O . GLY A 1 104 ? -24.168 6.006 26.721 1.00 50.81 104 GLY A O 1
ATOM 769 N N . LEU A 1 105 ? -24.284 8.244 27.009 1.00 51.25 105 LEU A N 1
ATOM 770 C CA . LEU A 1 105 ? -24.843 8.199 28.361 1.00 51.25 105 LEU A CA 1
ATOM 771 C C . LEU A 1 105 ? -26.209 7.506 28.270 1.00 51.25 105 LEU A C 1
ATOM 773 O O . LEU A 1 105 ? -27.035 7.939 27.475 1.00 51.25 105 LEU A O 1
ATOM 777 N N . LEU A 1 106 ? -26.445 6.504 29.123 1.00 52.00 106 LEU A N 1
ATOM 778 C CA . LEU A 1 106 ? -27.627 5.621 29.202 1.00 52.00 106 LEU A CA 1
ATOM 779 C C . LEU A 1 106 ? -27.450 4.258 28.501 1.00 52.00 106 LEU A C 1
ATOM 781 O O . LEU A 1 106 ? -28.118 3.939 27.527 1.00 52.00 106 LEU A O 1
ATOM 785 N N . GLY A 1 107 ? -26.605 3.408 29.095 1.00 50.44 107 GLY A N 1
ATOM 786 C CA . GLY A 1 107 ? -26.741 1.951 28.980 1.00 50.44 107 GLY A CA 1
ATOM 787 C C . GLY A 1 107 ? -26.071 1.296 27.768 1.00 50.44 107 GLY A C 1
ATOM 788 O O . GLY A 1 107 ? -26.719 0.974 26.784 1.00 50.44 107 GLY A O 1
ATOM 789 N N . MET A 1 108 ? -24.790 0.959 27.939 1.00 50.38 108 MET A N 1
ATOM 790 C CA . MET A 1 108 ? -24.112 -0.181 27.296 1.00 50.38 108 MET A CA 1
ATOM 791 C C . MET A 1 108 ? -23.900 -0.150 25.769 1.00 50.38 108 MET A C 1
ATOM 793 O O . MET A 1 108 ? -24.215 -1.116 25.080 1.00 50.38 108 MET A O 1
ATOM 797 N N . SER A 1 109 ? -23.211 0.862 25.238 1.00 58.84 109 SER A N 1
ATOM 798 C CA . SER A 1 109 ? -22.316 0.600 24.096 1.00 58.84 109 SER A CA 1
ATOM 799 C C . SER A 1 109 ? -20.880 0.891 24.520 1.00 58.84 109 SER A C 1
ATOM 801 O O . SER A 1 109 ? -20.586 1.963 25.048 1.00 58.84 109 SER A O 1
ATOM 803 N N . ALA A 1 110 ? -19.997 -0.104 24.386 1.00 66.12 110 ALA A N 1
ATOM 804 C CA . ALA A 1 110 ? -18.567 0.106 24.588 1.00 66.12 110 ALA A CA 1
ATOM 805 C C . ALA A 1 110 ? -18.094 1.194 23.616 1.00 66.12 110 ALA A C 1
ATOM 807 O O . ALA A 1 110 ? -18.583 1.246 22.487 1.00 66.12 110 ALA A O 1
ATOM 808 N N . ALA A 1 111 ? -17.161 2.050 24.045 1.00 75.06 111 ALA A N 1
ATOM 809 C CA . ALA A 1 111 ? -16.537 3.013 23.143 1.00 75.06 111 ALA A CA 1
ATOM 810 C C . ALA A 1 111 ? -16.027 2.272 21.896 1.00 75.06 111 ALA A C 1
ATOM 812 O O . ALA A 1 111 ? -15.334 1.258 22.010 1.00 75.06 111 ALA A O 1
ATOM 813 N N . GLN A 1 112 ? -16.436 2.743 20.721 1.00 85.50 112 GLN A N 1
ATOM 814 C CA . GLN A 1 112 ? -16.045 2.152 19.446 1.00 85.50 112 GLN A CA 1
ATOM 815 C C . GLN A 1 112 ? -14.976 3.016 18.797 1.00 85.50 112 GLN A C 1
ATOM 817 O O . GLN A 1 112 ? -14.941 4.234 18.966 1.00 85.50 112 GLN A O 1
ATOM 822 N N . ILE A 1 113 ? -14.117 2.374 18.025 1.00 86.88 113 ILE A N 1
ATOM 823 C CA . ILE A 1 113 ? -13.136 3.021 17.174 1.00 86.88 113 ILE A CA 1
ATOM 824 C C . ILE A 1 113 ? -13.550 2.720 15.742 1.00 86.88 113 ILE A C 1
ATOM 826 O O . ILE A 1 113 ? -13.809 1.573 15.381 1.00 86.88 113 ILE A O 1
ATOM 830 N N . ASP A 1 114 ? -13.645 3.773 14.950 1.00 89.69 114 ASP A N 1
ATOM 831 C CA . ASP A 1 114 ? -13.926 3.735 13.527 1.00 89.69 114 ASP A CA 1
ATOM 832 C C . ASP A 1 114 ? -12.620 4.048 12.788 1.00 89.69 114 ASP A C 1
ATOM 834 O O . ASP A 1 114 ? -12.022 5.107 13.005 1.00 89.69 114 ASP A O 1
ATOM 838 N N . ILE A 1 115 ? -12.142 3.103 11.976 1.00 91.62 115 ILE A N 1
ATOM 839 C CA . ILE A 1 115 ? -10.912 3.250 11.200 1.00 91.62 115 ILE A CA 1
ATOM 840 C C . ILE A 1 115 ? -11.240 3.146 9.716 1.00 91.62 115 ILE A C 1
ATOM 842 O O . ILE A 1 115 ? -11.818 2.163 9.255 1.00 91.62 115 ILE A O 1
ATOM 846 N N . THR A 1 116 ? -10.798 4.148 8.961 1.00 93.75 116 THR A N 1
ATOM 847 C CA . THR A 1 116 ? -10.822 4.141 7.498 1.00 93.75 116 THR A CA 1
ATOM 848 C C . THR A 1 116 ? -9.396 4.063 6.969 1.00 93.75 116 THR A C 1
ATOM 850 O O . THR A 1 116 ? -8.536 4.848 7.370 1.00 93.75 116 THR A O 1
ATOM 853 N N . ILE A 1 117 ? -9.144 3.129 6.054 1.00 93.75 117 ILE A N 1
ATOM 854 C CA . ILE A 1 117 ? -7.918 3.068 5.261 1.00 93.75 117 ILE A CA 1
ATOM 855 C C . ILE A 1 117 ? -8.258 3.446 3.826 1.00 93.75 117 ILE A C 1
ATOM 857 O O . ILE A 1 117 ? -9.090 2.803 3.194 1.00 93.75 117 ILE A O 1
ATOM 861 N N . ARG A 1 118 ? -7.572 4.455 3.298 1.00 94.06 118 ARG A N 1
ATOM 862 C CA . ARG A 1 118 ? -7.573 4.791 1.872 1.00 94.06 118 ARG A CA 1
ATOM 863 C C . ARG A 1 118 ? -6.248 4.372 1.272 1.00 94.06 118 ARG A C 1
ATOM 865 O O . ARG A 1 118 ? -5.206 4.677 1.848 1.00 94.06 118 ARG A O 1
ATOM 872 N N . MET A 1 119 ? -6.280 3.672 0.151 1.00 92.50 119 MET A N 1
ATOM 873 C CA . MET A 1 119 ? -5.090 3.176 -0.520 1.00 92.50 119 MET A CA 1
ATOM 874 C C . MET A 1 119 ? -5.120 3.541 -1.997 1.00 92.50 119 MET A C 1
ATOM 876 O O . MET A 1 119 ? -6.051 3.154 -2.689 1.00 92.50 119 MET A O 1
ATOM 880 N N . THR A 1 120 ? -4.076 4.207 -2.472 1.00 91.12 120 THR A N 1
ATOM 881 C CA . THR A 1 120 ? -3.836 4.444 -3.897 1.00 91.12 120 THR A CA 1
ATOM 882 C C . THR A 1 120 ? -2.706 3.529 -4.337 1.00 91.12 120 THR A C 1
ATOM 884 O O . THR A 1 120 ? -1.579 3.639 -3.852 1.00 91.12 120 THR A O 1
ATOM 887 N N . PHE A 1 121 ? -3.016 2.588 -5.217 1.00 88.81 121 PHE A N 1
ATOM 888 C CA . PHE A 1 121 ? -2.060 1.676 -5.825 1.00 88.81 121 PHE A CA 1
ATOM 889 C C . PHE A 1 121 ? -1.716 2.143 -7.229 1.00 88.81 121 PHE A C 1
ATOM 891 O O . PHE A 1 121 ? -2.609 2.468 -8.011 1.00 88.81 121 PHE A O 1
ATOM 898 N N . ARG A 1 122 ? -0.430 2.118 -7.564 1.00 86.38 122 ARG A N 1
ATOM 899 C CA . ARG A 1 122 ? 0.062 2.412 -8.907 1.00 86.38 122 ARG A CA 1
ATOM 900 C C . ARG A 1 122 ? 1.072 1.356 -9.305 1.00 86.38 122 ARG A C 1
ATOM 902 O O . ARG A 1 122 ? 1.902 0.939 -8.499 1.00 86.38 122 ARG A O 1
ATOM 909 N N . ARG A 1 123 ? 1.030 0.933 -10.563 1.00 82.88 123 ARG A N 1
ATOM 910 C CA . ARG A 1 123 ? 2.031 0.033 -11.138 1.00 82.88 123 ARG A CA 1
ATOM 911 C C . ARG A 1 123 ? 2.574 0.648 -12.401 1.00 82.88 123 ARG A C 1
ATOM 913 O O . ARG A 1 123 ? 1.843 0.786 -13.370 1.00 82.88 123 ARG A O 1
ATOM 920 N N . VAL A 1 124 ? 3.866 0.920 -12.427 1.00 77.69 124 VAL A N 1
ATOM 921 C CA . VAL A 1 124 ? 4.520 1.520 -13.581 1.00 77.69 124 VAL A CA 1
ATOM 922 C C . VAL A 1 124 ? 5.443 0.489 -14.210 1.00 77.69 124 VAL A C 1
ATOM 924 O O . VAL A 1 124 ? 6.265 -0.136 -13.541 1.00 77.69 124 VAL A O 1
ATOM 927 N N . THR A 1 125 ? 5.302 0.307 -15.522 1.00 69.38 125 THR A N 1
ATOM 928 C CA . THR A 1 125 ? 6.102 -0.641 -16.312 1.00 69.38 125 THR A CA 1
ATOM 929 C C . THR A 1 125 ? 6.892 0.115 -17.387 1.00 69.38 125 THR A C 1
ATOM 931 O O . THR A 1 125 ? 6.413 0.222 -18.515 1.00 69.38 125 THR A O 1
ATOM 934 N N . PRO A 1 126 ? 8.077 0.684 -17.094 1.00 63.50 126 PRO A N 1
ATOM 935 C CA . PRO A 1 126 ? 8.908 1.292 -18.127 1.00 63.50 126 PRO A CA 1
ATOM 936 C C . PRO A 1 126 ? 9.969 0.321 -18.649 1.00 63.50 126 PRO A C 1
ATOM 938 O O . PRO A 1 126 ? 10.647 -0.372 -17.895 1.00 63.50 126 PRO A O 1
ATOM 941 N N . ALA A 1 127 ? 10.225 0.368 -19.953 1.00 53.91 127 ALA A N 1
ATOM 942 C CA . ALA A 1 127 ? 11.301 -0.375 -20.604 1.00 53.91 127 ALA A CA 1
ATOM 943 C C . ALA A 1 127 ? 12.667 0.361 -20.565 1.00 53.91 127 ALA A C 1
ATOM 945 O O . ALA A 1 127 ? 13.391 0.355 -21.558 1.00 53.91 127 ALA A O 1
ATOM 946 N N . ASN A 1 128 ? 13.059 1.045 -19.474 1.00 61.59 128 ASN A N 1
ATOM 947 C CA . ASN A 1 128 ? 14.316 1.825 -19.456 1.00 61.59 128 ASN A CA 1
ATOM 948 C C . ASN A 1 128 ? 14.980 1.995 -18.066 1.00 61.59 128 ASN A C 1
ATOM 950 O O . ASN A 1 128 ? 14.409 1.663 -17.033 1.00 61.59 128 ASN A O 1
ATOM 954 N N . ALA A 1 129 ? 16.223 2.501 -18.051 1.00 68.31 129 ALA A N 1
ATOM 955 C CA . ALA A 1 129 ? 17.047 2.694 -16.847 1.00 68.31 129 ALA A CA 1
ATOM 956 C C . ALA A 1 129 ? 16.525 3.777 -15.874 1.00 68.31 129 ALA A C 1
ATOM 958 O O . ALA A 1 129 ? 17.007 3.865 -14.745 1.00 68.31 129 ALA A O 1
ATOM 959 N N . ALA A 1 130 ? 15.553 4.600 -16.286 1.00 70.69 130 ALA A N 1
ATOM 960 C CA . ALA A 1 130 ? 14.933 5.588 -15.403 1.00 70.69 130 ALA A CA 1
ATOM 961 C C . ALA A 1 130 ? 14.050 4.908 -14.345 1.00 70.69 130 ALA A C 1
ATOM 963 O O . ALA A 1 130 ? 14.079 5.307 -13.185 1.00 70.69 130 ALA A O 1
ATOM 964 N N . ALA A 1 131 ? 13.363 3.820 -14.711 1.00 69.75 131 ALA A N 1
ATOM 965 C CA . ALA A 1 131 ? 12.541 3.026 -13.795 1.00 69.75 131 ALA A CA 1
ATOM 966 C C . ALA A 1 131 ? 13.336 2.479 -12.602 1.00 69.75 131 ALA A C 1
ATOM 968 O O . ALA A 1 131 ? 12.880 2.521 -11.464 1.00 69.75 131 ALA A O 1
ATOM 969 N N . GLU A 1 132 ? 14.550 1.991 -12.866 1.00 72.94 132 GLU A N 1
ATOM 970 C CA . GLU A 1 132 ? 15.438 1.443 -11.841 1.00 72.94 132 GLU A CA 1
ATOM 971 C C . GLU A 1 132 ? 15.898 2.527 -10.858 1.00 72.94 132 GLU A C 1
ATOM 973 O O . GLU A 1 132 ? 15.932 2.295 -9.650 1.00 72.94 132 GLU A O 1
ATOM 978 N N . ARG A 1 133 ? 16.191 3.73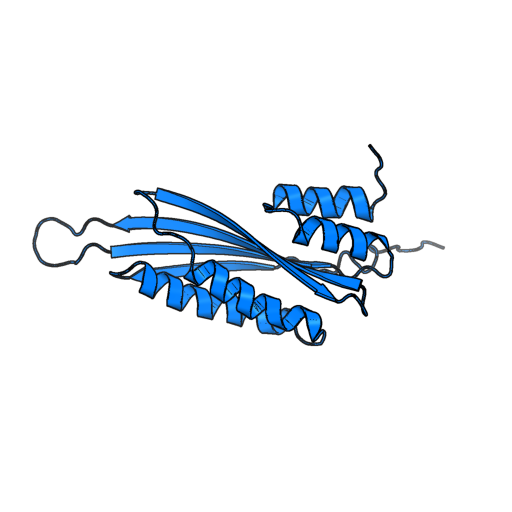5 -11.359 1.00 76.81 133 ARG A N 1
ATOM 979 C CA . ARG A 1 133 ? 16.551 4.884 -10.517 1.00 76.81 133 ARG A CA 1
ATOM 980 C C . ARG A 1 133 ? 15.379 5.345 -9.659 1.00 76.81 133 ARG A C 1
ATOM 982 O O . ARG A 1 133 ? 15.559 5.487 -8.456 1.00 76.81 133 ARG A O 1
ATOM 989 N N . ILE A 1 134 ? 14.195 5.504 -10.255 1.00 77.50 134 ILE A N 1
ATOM 990 C CA . ILE A 1 134 ? 12.969 5.881 -9.535 1.00 77.50 134 ILE A CA 1
ATOM 991 C C . ILE A 1 134 ? 12.676 4.853 -8.453 1.00 77.50 134 ILE A C 1
ATOM 993 O O . ILE A 1 134 ? 12.536 5.216 -7.296 1.00 77.50 134 ILE A O 1
ATOM 997 N N . CYS A 1 135 ? 12.681 3.564 -8.791 1.00 78.75 135 CYS A N 1
ATOM 998 C CA . CYS A 1 135 ? 12.523 2.494 -7.816 1.00 78.75 135 CYS A CA 1
ATOM 999 C C . CYS A 1 135 ? 13.511 2.620 -6.640 1.00 78.75 135 CYS A C 1
ATOM 1001 O O . CYS A 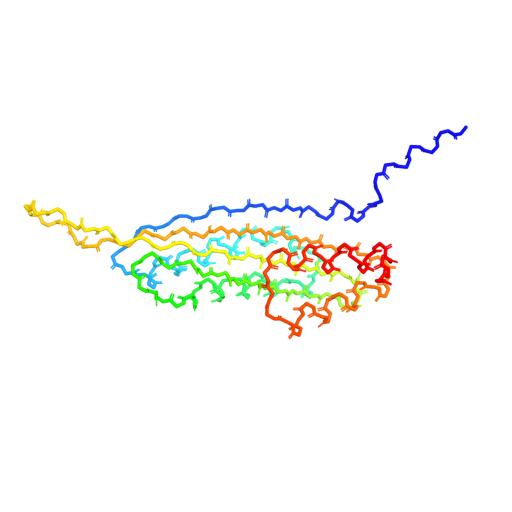1 135 ? 13.112 2.532 -5.480 1.00 78.75 135 CYS A O 1
ATOM 1003 N N . GLN A 1 136 ? 14.802 2.819 -6.920 1.00 80.56 136 GLN A N 1
ATOM 1004 C CA . GLN A 1 136 ? 15.817 2.883 -5.872 1.00 80.56 136 GLN A CA 1
ATOM 1005 C C . GLN A 1 136 ? 15.664 4.131 -4.991 1.00 80.56 136 GLN A C 1
ATOM 1007 O O . GLN A 1 136 ? 15.840 4.042 -3.777 1.00 80.56 136 GLN A O 1
ATOM 1012 N N . GLU A 1 137 ? 15.316 5.276 -5.580 1.00 82.75 137 GLU A N 1
ATOM 1013 C CA . GLU A 1 137 ? 14.977 6.500 -4.846 1.00 82.75 137 GLU A CA 1
ATOM 1014 C C . GLU A 1 137 ? 13.722 6.289 -3.988 1.00 82.75 137 GLU A C 1
ATOM 1016 O O . GLU A 1 137 ? 13.714 6.655 -2.811 1.00 82.75 137 GLU A O 1
ATOM 1021 N N . LEU A 1 138 ? 12.713 5.610 -4.543 1.00 80.00 138 LEU A N 1
ATOM 1022 C CA . LEU A 1 138 ? 11.463 5.301 -3.865 1.00 80.00 138 LEU A CA 1
ATOM 1023 C C . LEU A 1 138 ? 11.663 4.383 -2.644 1.00 80.00 138 LEU A C 1
ATOM 1025 O O . LEU A 1 138 ? 11.062 4.605 -1.598 1.00 80.00 138 LEU A O 1
ATOM 1029 N N . ILE A 1 139 ? 12.533 3.375 -2.758 1.00 79.94 139 ILE A N 1
ATOM 1030 C CA . ILE A 1 139 ? 12.892 2.468 -1.654 1.00 79.94 139 ILE A CA 1
ATOM 1031 C C . ILE A 1 139 ? 13.678 3.200 -0.557 1.00 79.94 139 ILE A C 1
ATOM 1033 O O . ILE A 1 139 ? 13.519 2.901 0.626 1.00 79.94 139 ILE A O 1
ATOM 1037 N N . ASN A 1 140 ? 14.549 4.136 -0.937 1.00 81.38 140 ASN A N 1
ATOM 1038 C CA . ASN A 1 140 ? 15.423 4.828 0.009 1.00 81.38 140 ASN A CA 1
ATOM 1039 C C . ASN A 1 140 ? 14.700 5.928 0.798 1.00 81.38 140 ASN A C 1
ATOM 1041 O O . ASN A 1 140 ? 15.133 6.279 1.899 1.00 81.38 140 ASN A O 1
ATOM 1045 N N . ALA A 1 141 ? 13.630 6.496 0.246 1.00 78.12 141 ALA A N 1
ATOM 1046 C CA . ALA A 1 141 ? 12.898 7.576 0.885 1.00 78.12 141 ALA A CA 1
ATOM 1047 C C . ALA A 1 141 ? 11.638 7.081 1.620 1.00 78.12 141 ALA A C 1
ATOM 1049 O O . ALA A 1 141 ? 11.080 6.024 1.351 1.00 78.12 141 ALA A O 1
ATOM 1050 N N . HIS A 1 142 ? 11.192 7.863 2.604 1.00 73.12 142 HIS A N 1
ATOM 1051 C CA . HIS A 1 142 ? 9.923 7.651 3.304 1.00 73.12 142 HIS A CA 1
ATOM 1052 C C . HIS A 1 142 ? 8.887 8.606 2.709 1.00 73.12 142 HIS A C 1
ATOM 1054 O O . HIS A 1 142 ? 8.858 9.786 3.053 1.00 73.12 142 HIS A O 1
ATOM 1060 N N . ILE A 1 143 ? 8.085 8.110 1.769 1.00 73.00 143 ILE A N 1
ATOM 1061 C CA . ILE A 1 143 ? 7.444 8.949 0.743 1.00 73.00 143 ILE A CA 1
ATOM 1062 C C . ILE A 1 143 ? 5.934 9.032 0.956 1.00 73.00 143 ILE A C 1
ATOM 1064 O O . ILE A 1 143 ? 5.317 8.171 1.584 1.00 73.00 143 ILE A O 1
ATOM 1068 N N . ASN A 1 144 ? 5.344 10.105 0.444 1.00 78.19 144 ASN A N 1
ATOM 1069 C CA . ASN A 1 144 ? 3.908 10.341 0.374 1.00 78.19 144 ASN A CA 1
ATOM 1070 C C . ASN A 1 144 ? 3.450 10.368 -1.109 1.00 78.19 144 ASN A C 1
ATOM 1072 O O . ASN A 1 144 ? 4.303 10.431 -1.987 1.00 78.19 144 ASN A O 1
ATOM 1076 N N . ASP A 1 145 ? 2.146 10.307 -1.416 1.00 78.88 145 ASP A N 1
ATOM 1077 C CA . ASP A 1 145 ? 1.672 10.215 -2.825 1.00 78.88 145 ASP A CA 1
ATOM 1078 C C . ASP A 1 145 ? 2.118 11.392 -3.698 1.00 78.88 145 ASP A C 1
ATOM 1080 O O . ASP A 1 145 ? 2.450 11.190 -4.858 1.00 78.88 145 ASP A O 1
ATOM 1084 N N . ASP A 1 146 ? 2.165 12.609 -3.148 1.00 77.62 146 ASP A N 1
ATOM 1085 C CA . ASP A 1 146 ? 2.511 13.808 -3.922 1.00 77.62 146 ASP A CA 1
ATOM 1086 C C . ASP A 1 146 ? 3.975 13.749 -4.373 1.00 77.62 146 ASP A C 1
ATOM 1088 O O . ASP A 1 146 ? 4.299 14.009 -5.530 1.00 77.62 146 ASP A O 1
ATOM 1092 N N . LEU A 1 147 ? 4.864 13.332 -3.465 1.00 76.81 147 LEU A N 1
ATOM 1093 C CA . LEU A 1 147 ? 6.277 13.128 -3.763 1.00 76.81 147 LEU A CA 1
ATOM 1094 C C . LEU A 1 147 ? 6.502 11.901 -4.662 1.00 76.81 147 LEU A C 1
ATOM 1096 O O . LEU A 1 147 ? 7.399 11.941 -5.498 1.00 76.81 147 LEU A O 1
ATOM 1100 N N . ILE A 1 148 ? 5.688 10.843 -4.543 1.00 79.88 148 ILE A N 1
ATOM 1101 C CA . ILE A 1 148 ? 5.701 9.720 -5.499 1.00 79.88 148 ILE A CA 1
ATOM 1102 C C . ILE A 1 148 ? 5.368 10.245 -6.892 1.00 79.88 148 ILE A C 1
ATOM 1104 O O . ILE A 1 148 ? 6.187 10.099 -7.790 1.00 79.88 148 ILE A O 1
ATOM 1108 N N . GLY A 1 149 ? 4.239 10.937 -7.057 1.00 77.50 149 GLY A N 1
ATOM 1109 C CA . GLY A 1 149 ? 3.835 11.498 -8.345 1.00 77.50 149 GLY A CA 1
ATOM 1110 C C . GLY A 1 149 ? 4.882 12.442 -8.942 1.00 77.50 149 GLY A C 1
ATOM 1111 O O . GLY A 1 149 ? 5.123 12.399 -10.148 1.00 77.50 149 GLY A O 1
ATOM 1112 N N . LEU A 1 150 ? 5.557 13.246 -8.111 1.00 76.81 150 LEU A N 1
ATOM 1113 C CA . LEU A 1 150 ? 6.659 14.105 -8.550 1.00 76.81 150 LEU A CA 1
ATOM 1114 C C . LEU A 1 150 ? 7.843 13.289 -9.091 1.00 76.81 150 LEU A C 1
ATOM 1116 O O . LEU A 1 150 ? 8.292 13.541 -10.207 1.00 76.81 150 LEU A O 1
ATOM 1120 N N . LEU A 1 151 ? 8.319 12.294 -8.333 1.00 75.44 151 LEU A N 1
ATOM 1121 C CA . LEU A 1 151 ? 9.440 11.435 -8.736 1.00 75.44 151 LEU A CA 1
ATOM 1122 C C . LEU A 1 151 ? 9.118 10.628 -10.000 1.00 75.44 151 LEU A C 1
ATOM 1124 O O . LEU A 1 151 ? 9.977 10.474 -10.868 1.00 75.44 151 LEU A O 1
ATOM 1128 N N . GLU A 1 152 ? 7.879 10.146 -10.120 1.00 74.25 152 GLU A N 1
ATOM 1129 C CA . GLU A 1 152 ? 7.368 9.477 -11.318 1.00 74.25 152 GLU A CA 1
ATOM 1130 C C . GLU A 1 152 ? 7.374 10.439 -12.519 1.00 74.25 152 GLU A C 1
ATOM 1132 O O . GLU A 1 152 ? 7.839 10.077 -13.596 1.00 74.25 152 GLU A O 1
ATOM 1137 N N . THR A 1 153 ? 6.948 11.690 -12.337 1.00 71.94 153 THR A N 1
ATOM 1138 C CA . THR A 1 153 ? 6.854 12.680 -13.422 1.00 71.94 153 THR A CA 1
ATOM 1139 C C . THR A 1 153 ? 8.232 13.196 -13.862 1.00 71.94 153 THR A C 1
ATOM 1141 O O . THR A 1 153 ? 8.617 13.042 -15.020 1.00 71.94 153 THR A O 1
ATOM 1144 N N . GLU A 1 154 ? 9.031 13.777 -12.964 1.00 67.31 154 GLU A N 1
ATOM 1145 C CA . GLU A 1 154 ? 10.294 14.446 -13.329 1.00 67.31 154 GLU A CA 1
ATOM 1146 C C . GLU A 1 154 ? 11.292 13.497 -14.010 1.00 67.31 154 GLU A C 1
ATOM 1148 O O . GLU A 1 154 ? 11.986 13.858 -14.965 1.00 67.31 154 GLU A O 1
ATOM 1153 N N . ARG A 1 155 ? 11.360 12.249 -13.536 1.00 68.25 155 ARG A N 1
ATOM 1154 C CA . ARG A 1 155 ? 12.386 11.288 -13.954 1.00 68.25 155 ARG A CA 1
ATOM 1155 C C . ARG A 1 155 ? 11.981 10.438 -15.153 1.00 68.25 155 ARG A C 1
ATOM 1157 O O . ARG A 1 155 ? 12.869 10.036 -15.905 1.00 68.25 155 ARG A O 1
ATOM 1164 N N . ILE A 1 156 ? 10.687 10.170 -15.354 1.00 62.62 156 ILE A N 1
ATOM 1165 C CA . ILE A 1 156 ? 10.204 9.461 -16.553 1.00 62.62 156 ILE A CA 1
ATOM 1166 C C . ILE A 1 156 ? 10.210 10.401 -17.756 1.00 62.62 156 ILE A C 1
ATOM 1168 O O . ILE A 1 156 ? 10.630 9.996 -18.840 1.00 62.62 156 ILE A O 1
ATOM 1172 N N . PHE A 1 157 ? 9.823 11.662 -17.565 1.00 57.03 157 PHE A N 1
ATOM 1173 C CA . PHE A 1 157 ? 9.763 12.642 -18.650 1.00 57.03 157 PHE A CA 1
ATOM 1174 C C . PHE A 1 157 ? 11.084 13.368 -18.913 1.00 57.03 157 PHE A C 1
ATOM 1176 O O . PHE A 1 157 ? 11.157 14.198 -19.817 1.00 57.03 157 PHE A O 1
ATOM 1183 N N . GLY A 1 158 ? 12.140 13.060 -18.153 1.00 53.22 158 GLY A N 1
ATOM 1184 C CA . GLY A 1 158 ? 13.443 13.698 -18.325 1.00 53.22 158 GLY A CA 1
ATOM 1185 C C . GLY A 1 158 ? 13.387 15.214 -18.138 1.00 53.22 158 GLY A C 1
ATOM 1186 O O . GLY A 1 158 ? 14.215 15.923 -18.711 1.00 53.22 158 GLY A O 1
ATOM 1187 N N . VAL A 1 159 ? 12.421 15.708 -17.355 1.00 45.66 159 VAL A N 1
ATOM 1188 C CA . VAL A 1 159 ? 12.364 17.113 -16.959 1.00 45.66 159 VAL A CA 1
ATOM 1189 C C . VAL A 1 159 ? 13.503 17.297 -15.963 1.00 45.66 159 VAL A C 1
ATOM 1191 O O . VAL A 1 159 ? 13.385 17.004 -14.776 1.00 45.66 159 VAL A O 1
ATOM 1194 N N . ALA A 1 160 ? 14.672 17.658 -16.485 1.00 36.44 160 ALA A N 1
ATOM 1195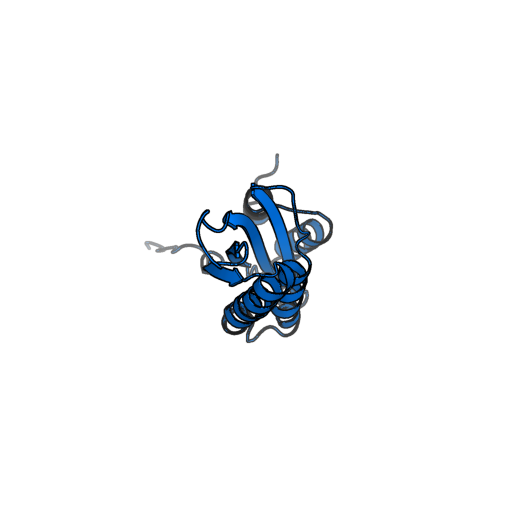 C CA . ALA A 1 160 ? 15.769 18.118 -15.655 1.00 36.44 160 ALA A CA 1
ATOM 1196 C C . ALA A 1 160 ? 15.326 19.394 -14.910 1.00 36.44 160 ALA A C 1
ATOM 1198 O O . ALA A 1 160 ? 14.544 20.162 -15.480 1.00 36.44 160 ALA A O 1
ATOM 1199 N N . PRO A 1 161 ? 15.798 19.625 -13.672 1.00 48.16 161 PRO A N 1
ATOM 1200 C CA . PRO A 1 161 ? 15.687 20.943 -13.056 1.00 48.16 161 PRO A CA 1
ATOM 1201 C C . PRO A 1 161 ? 16.407 22.015 -13.887 1.00 48.16 161 PRO A C 1
ATOM 1203 O O . PRO A 1 161 ? 17.412 21.675 -14.561 1.00 48.16 161 PRO A O 1
#

Secondary structure (DSSP, 8-state):
-----PSPTTTTS-EEEEEEEEEESSHHHHHHHHHHHHHHHHHHHHTT-GGGTHHHHHHHHHHHTPPP-SSS-EEEEEEEEE-TTT--EEEEEEEEEEEEEPPPSSS--PPEEEEEEEEEEEEE--SSHHHHHHHHHHHHS---HHHHHHHHHHHHTT---

Sequence (161 aa):
DNTDDGPPSWEMGGTHDFEFHEKDTKAEVALGKLAAAASSALVPFLTGIPALTNLADQVGSTVKFFGAGSQNSNNRKAVVACDKVTRTYATAVITKEEKHLQGGLLGMSAAQIDITIRMTFRRVTPANAAAERICQELINAHINDDLIGLLETERIFGVAP

pLDDT: mean 76.35, std 16.46, range [34.88, 96.12]